Protein AF-0000000076601022 (afdb_homodimer)

pLDDT: mean 97.15, std 1.76, range [90.5, 98.81]

Structure (mmCIF, N/CA/C/O backbone):
data_AF-0000000076601022-model_v1
#
loop_
_entity.id
_entity.type
_entity.pdbx_description
1 polymer 'Uncharacterized protein'
#
loop_
_atom_site.group_PDB
_atom_site.id
_atom_site.type_symbol
_atom_site.label_atom_id
_atom_site.label_alt_id
_atom_site.label_comp_id
_atom_site.label_asym_id
_atom_site.label_entity_id
_atom_site.label_seq_id
_atom_site.pdbx_PDB_ins_code
_atom_site.Cartn_x
_atom_site.Cartn_y
_atom_site.Cartn_z
_atom_site.occupancy
_atom_site.B_iso_or_equiv
_atom_site.auth_seq_id
_atom_site.auth_comp_id
_atom_site.auth_asym_id
_atom_site.auth_atom_id
_atom_site.pdbx_PDB_model_num
ATOM 1 N N . MET A 1 1 ? -4.918 5.609 5.191 1 95.62 1 MET A N 1
ATOM 2 C CA . MET A 1 1 ? -5.445 4.602 4.281 1 95.62 1 MET A CA 1
ATOM 3 C C . MET A 1 1 ? -6.07 3.445 5.055 1 95.62 1 MET A C 1
ATOM 5 O O . MET A 1 1 ? -5.906 3.346 6.273 1 95.62 1 MET A O 1
ATOM 9 N N . TYR A 1 2 ? -6.762 2.576 4.195 1 96.94 2 TYR A N 1
ATOM 10 C CA . TYR A 1 2 ? -7.434 1.452 4.84 1 96.94 2 TYR A CA 1
ATOM 11 C C . TYR A 1 2 ? -7.203 0.161 4.062 1 96.94 2 TYR A C 1
ATOM 13 O O . TYR A 1 2 ? -7.262 0.148 2.832 1 96.94 2 TYR A O 1
ATOM 21 N N . VAL A 1 3 ? -6.895 -0.867 4.859 1 97.69 3 VAL A N 1
ATOM 22 C CA . VAL A 1 3 ? -6.828 -2.211 4.293 1 97.69 3 VAL A CA 1
ATOM 23 C C . VAL A 1 3 ? -7.73 -3.15 5.094 1 97.69 3 VAL A C 1
ATOM 25 O O . VAL A 1 3 ? -8 -2.906 6.27 1 97.69 3 VAL A O 1
ATOM 28 N N . ILE A 1 4 ? -8.281 -4.129 4.398 1 96.38 4 ILE A N 1
ATOM 29 C CA . ILE A 1 4 ? -9.039 -5.168 5.09 1 96.38 4 ILE A CA 1
ATOM 30 C C . ILE A 1 4 ? -8.195 -6.438 5.199 1 96.38 4 ILE A C 1
ATOM 32 O O . ILE A 1 4 ? -7.695 -6.945 4.191 1 96.38 4 ILE A O 1
ATOM 36 N N . LYS A 1 5 ? -7.957 -6.773 6.395 1 96.19 5 LYS A N 1
ATOM 37 C CA . LYS A 1 5 ? -7.27 -8.031 6.664 1 96.19 5 LYS A CA 1
ATOM 38 C C . LYS A 1 5 ? -8.086 -8.922 7.598 1 96.19 5 LYS A C 1
ATOM 40 O O . LYS A 1 5 ? -8.492 -8.484 8.672 1 96.19 5 LYS A O 1
ATOM 45 N N . ASP A 1 6 ? -8.297 -10.07 7.039 1 95.5 6 ASP A N 1
ATOM 46 C CA . ASP A 1 6 ? -9.031 -11.078 7.801 1 95.5 6 ASP A CA 1
ATOM 47 C C . ASP A 1 6 ? -10.359 -10.523 8.305 1 95.5 6 ASP A C 1
ATOM 49 O O . ASP A 1 6 ? -10.719 -10.719 9.469 1 95.5 6 ASP A O 1
ATOM 53 N N . GLY A 1 7 ? -10.984 -9.773 7.523 1 93.62 7 GLY A N 1
ATOM 54 C CA . GLY A 1 7 ? -12.312 -9.242 7.805 1 93.62 7 GLY A CA 1
ATOM 55 C C . GLY A 1 7 ? -12.281 -7.992 8.664 1 93.62 7 GLY A C 1
ATOM 56 O O . GLY A 1 7 ? -13.328 -7.504 9.094 1 93.62 7 GLY A O 1
ATOM 57 N N . ARG A 1 8 ? -11.133 -7.531 9.023 1 96.38 8 ARG A N 1
ATOM 58 C CA . ARG A 1 8 ? -10.984 -6.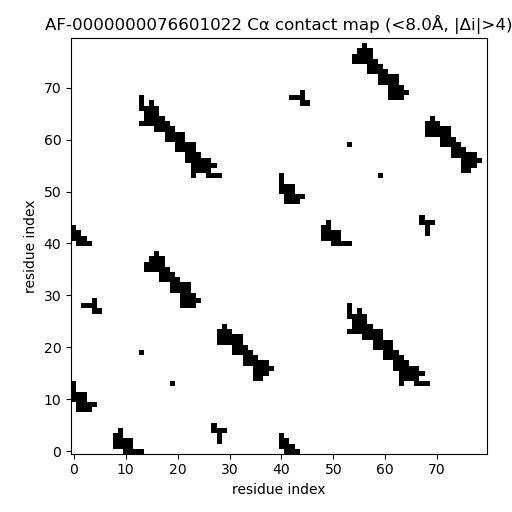355 9.875 1 96.38 8 ARG A CA 1
ATOM 59 C C . ARG A 1 8 ? -10.477 -5.16 9.07 1 96.38 8 ARG A C 1
ATOM 61 O O . ARG A 1 8 ? -9.609 -5.309 8.203 1 96.38 8 ARG A O 1
ATOM 68 N N . LEU A 1 9 ? -11.102 -4.012 9.336 1 95.75 9 LEU A N 1
ATOM 69 C CA . LEU A 1 9 ? -10.633 -2.768 8.734 1 95.75 9 LEU A CA 1
ATOM 70 C C . LEU A 1 9 ? -9.43 -2.211 9.484 1 95.75 9 LEU A C 1
ATOM 72 O O . LEU A 1 9 ? -9.531 -1.909 10.68 1 95.75 9 LEU A O 1
ATOM 76 N N . ILE A 1 10 ? -8.32 -2.127 8.805 1 96.19 10 ILE A N 1
ATOM 77 C CA . ILE A 1 10 ? -7.113 -1.595 9.422 1 96.19 10 ILE A CA 1
ATOM 78 C C . ILE A 1 10 ? -6.781 -0.233 8.812 1 96.19 10 ILE A C 1
ATOM 80 O O . ILE A 1 10 ? -6.582 -0.118 7.602 1 96.19 10 ILE A O 1
ATOM 84 N N . GLU A 1 11 ? -6.812 0.691 9.695 1 96.12 11 GLU A N 1
ATOM 85 C CA . GLU A 1 11 ? -6.363 2.02 9.289 1 96.12 11 GLU A CA 1
ATOM 86 C C . GLU A 1 11 ? -4.848 2.145 9.406 1 96.12 11 GLU A C 1
AT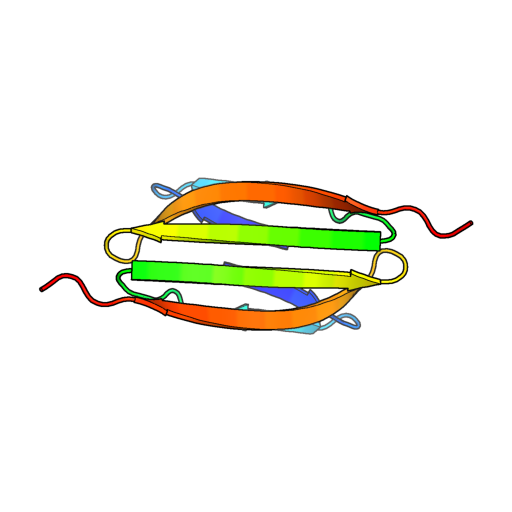OM 88 O O . GLU A 1 11 ? -4.25 1.685 10.383 1 96.12 11 GLU A O 1
ATOM 93 N N . HIS A 1 12 ? -4.215 2.748 8.438 1 97.31 12 HIS A N 1
ATOM 94 C CA . HIS A 1 12 ? -2.773 2.957 8.445 1 97.31 12 HIS A CA 1
ATOM 95 C C . HIS A 1 12 ? -2.424 4.402 8.117 1 97.31 12 HIS A C 1
ATOM 97 O O . HIS A 1 12 ? -2.871 4.941 7.098 1 97.31 12 HIS A O 1
ATOM 103 N N . ASP A 1 13 ? -1.612 4.992 8.984 1 97 13 ASP A N 1
ATOM 104 C CA . ASP A 1 13 ? -1.229 6.387 8.812 1 97 13 ASP A CA 1
ATOM 105 C C . ASP A 1 13 ? -0.274 6.555 7.629 1 97 13 ASP A C 1
ATOM 107 O O . ASP A 1 13 ? 0.538 5.668 7.352 1 97 13 ASP A O 1
ATOM 111 N N . LEU A 1 14 ? -0.43 7.754 7.117 1 97.75 14 LEU A N 1
ATOM 112 C CA . LEU A 1 14 ? 0.496 8.102 6.047 1 97.75 14 LEU A CA 1
ATOM 113 C C . LEU A 1 14 ? 1.704 8.852 6.598 1 97.75 14 LEU A C 1
ATOM 115 O O . LEU A 1 14 ? 1.564 9.695 7.484 1 97.75 14 LEU A O 1
ATOM 119 N N . PRO A 1 15 ? 2.896 8.516 6.066 1 97.94 15 PRO A N 1
ATOM 120 C CA . PRO A 1 15 ? 4.039 9.375 6.379 1 97.94 15 PRO A CA 1
ATOM 121 C C . PRO A 1 15 ? 3.994 10.711 5.645 1 97.94 15 PRO A C 1
ATOM 123 O O . PRO A 1 15 ? 3.166 10.898 4.75 1 97.94 15 PRO A O 1
ATOM 126 N N . ASP A 1 16 ? 4.875 11.539 6.098 1 97.44 16 ASP A N 1
ATOM 127 C CA . ASP A 1 16 ? 4.992 12.781 5.344 1 97.44 16 ASP A CA 1
ATOM 128 C C . ASP A 1 16 ? 5.605 12.531 3.967 1 97.44 16 ASP A C 1
ATOM 130 O O . ASP A 1 16 ? 5.121 13.062 2.963 1 97.44 16 ASP A O 1
ATOM 134 N N . TYR A 1 17 ? 6.734 11.789 3.908 1 98.62 17 TYR A N 1
ATOM 135 C CA . TYR A 1 17 ? 7.41 11.328 2.701 1 98.62 17 TYR A CA 1
ATOM 136 C C . TYR A 1 17 ? 7.797 9.859 2.818 1 98.62 17 TYR A C 1
ATOM 138 O O . TYR A 1 17 ? 8.273 9.414 3.867 1 98.62 17 TYR A O 1
ATOM 146 N N . GLY A 1 18 ? 7.621 9.102 1.793 1 98.5 18 GLY A N 1
ATOM 147 C CA . GLY A 1 18 ? 8.008 7.699 1.806 1 98.5 18 GLY A CA 1
ATOM 148 C C . GLY A 1 18 ? 7.031 6.805 1.07 1 98.5 18 GLY A C 1
ATOM 149 O O . GLY A 1 18 ? 6.488 7.188 0.034 1 98.5 18 GLY A O 1
ATOM 150 N N . GLU A 1 19 ? 6.926 5.539 1.573 1 98.75 19 GLU A N 1
ATOM 151 C C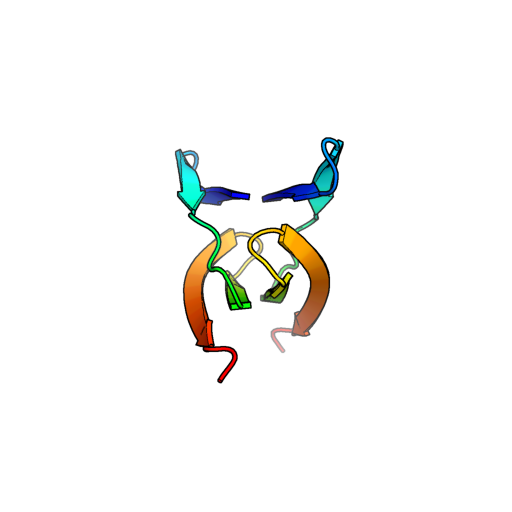A . GLU A 1 19 ? 6.133 4.516 0.902 1 98.75 19 GLU A CA 1
ATOM 152 C C . GLU A 1 19 ? 5.547 3.525 1.905 1 98.75 19 GLU A C 1
ATOM 154 O O . GLU A 1 19 ? 6.172 3.223 2.924 1 98.75 19 GLU A O 1
ATOM 159 N N . ILE A 1 20 ? 4.387 3.031 1.633 1 98.56 20 ILE A N 1
ATOM 160 C CA . ILE A 1 20 ? 3.799 1.884 2.318 1 98.56 20 ILE A CA 1
ATOM 161 C C . ILE A 1 20 ? 3.643 0.723 1.339 1 98.56 20 ILE A C 1
ATOM 163 O O . ILE A 1 20 ? 3.039 0.878 0.274 1 98.56 20 ILE A O 1
ATOM 167 N N . SER A 1 21 ? 4.199 -0.402 1.708 1 98.75 21 SER A N 1
ATOM 168 C CA . SER A 1 21 ? 4.02 -1.623 0.929 1 98.75 21 SER A CA 1
ATOM 169 C C . SER A 1 21 ? 2.936 -2.51 1.535 1 98.75 21 SER A C 1
ATOM 171 O O . SER A 1 21 ? 2.984 -2.836 2.723 1 98.75 21 SER A O 1
ATOM 173 N N . VAL A 1 22 ? 2.01 -2.793 0.7 1 98.75 22 VAL A N 1
ATOM 174 C CA . VAL A 1 22 ? 0.99 -3.783 1.032 1 98.75 22 VAL A CA 1
ATOM 175 C C . VAL A 1 22 ? 1.35 -5.129 0.404 1 98.75 22 VAL A C 1
ATOM 177 O O . VAL A 1 22 ? 1.253 -5.297 -0.814 1 98.75 22 VAL A O 1
ATOM 180 N N . VAL A 1 23 ? 1.716 -6.082 1.239 1 98.81 23 VAL A N 1
ATOM 181 C CA . VAL A 1 23 ? 2.084 -7.402 0.74 1 98.81 23 VAL A CA 1
ATOM 182 C C . VAL A 1 23 ? 0.854 -8.305 0.714 1 98.81 23 VAL A C 1
ATOM 184 O O . VAL A 1 23 ? 0.116 -8.391 1.699 1 98.81 23 VAL A O 1
ATOM 187 N N . VAL A 1 24 ? 0.653 -8.992 -0.474 1 98.44 24 VAL A N 1
ATOM 188 C CA . VAL A 1 24 ? -0.57 -9.758 -0.678 1 98.44 24 VAL A CA 1
ATOM 189 C C . VAL A 1 24 ? -0.219 -11.203 -1.021 1 98.44 24 VAL A C 1
ATOM 191 O O . VAL A 1 24 ? 0.614 -11.461 -1.896 1 98.44 24 VAL A O 1
ATOM 194 N N . LEU A 1 25 ? -0.785 -12.062 -0.315 1 98.31 25 LEU A N 1
ATOM 195 C CA . LEU A 1 25 ? -0.683 -13.508 -0.531 1 98.31 25 LEU A CA 1
ATOM 196 C C . LEU A 1 25 ? -2.066 -14.133 -0.659 1 98.31 25 LEU A C 1
ATOM 198 O O . LEU A 1 25 ? -2.904 -13.992 0.235 1 98.31 25 LEU A O 1
ATOM 202 N N . GLY A 1 26 ? -2.246 -14.828 -1.802 1 97.44 26 GLY A N 1
ATOM 203 C CA . GLY A 1 26 ? -3.531 -15.477 -2.006 1 97.44 26 GLY A CA 1
ATOM 204 C C . GLY A 1 26 ? -4.695 -14.5 -2.025 1 97.44 26 GLY A C 1
ATOM 205 O O . GLY A 1 26 ? -5.758 -14.789 -1.468 1 97.44 26 GLY A O 1
ATOM 206 N N . GLY A 1 27 ? -4.465 -13.438 -2.441 1 97.25 27 GLY A N 1
ATOM 207 C CA . GLY A 1 27 ? -5.527 -12.453 -2.561 1 97.25 27 GLY A CA 1
ATOM 208 C C . GLY A 1 27 ? -5.84 -11.75 -1.252 1 97.25 27 GLY A C 1
ATOM 209 O O . GLY A 1 27 ? -6.816 -11.008 -1.159 1 97.25 27 GLY A O 1
ATOM 210 N N . LYS A 1 28 ? -5.027 -12.07 -0.251 1 97.88 28 LYS A N 1
ATOM 211 C CA . LYS A 1 28 ? -5.242 -11.469 1.062 1 97.88 28 LYS A CA 1
ATOM 212 C C . LYS A 1 28 ? -4.02 -10.672 1.508 1 97.88 28 LYS A C 1
ATOM 214 O O . LYS A 1 28 ? -2.883 -11.062 1.229 1 97.88 28 LYS A O 1
ATOM 219 N N . VAL A 1 29 ? -4.359 -9.539 2.189 1 98.62 29 VAL A N 1
ATOM 220 C CA . VAL A 1 29 ? -3.25 -8.766 2.736 1 98.62 29 VAL A CA 1
ATOM 221 C C . VAL A 1 29 ? -2.52 -9.594 3.797 1 98.62 29 VAL A C 1
ATOM 223 O O . VAL A 1 29 ? -3.146 -10.148 4.699 1 98.62 29 VAL A O 1
ATOM 226 N N . ASP A 1 30 ? -1.237 -9.711 3.682 1 98.31 30 ASP A N 1
ATOM 227 C CA . ASP A 1 30 ? -0.419 -10.406 4.672 1 98.31 30 ASP A CA 1
ATOM 228 C C . ASP A 1 30 ? 0.165 -9.422 5.684 1 98.31 30 ASP A C 1
ATOM 230 O O . ASP A 1 30 ? 0.051 -9.633 6.895 1 98.31 30 ASP A O 1
ATOM 234 N N . ARG A 1 31 ? 0.746 -8.25 5.203 1 98.06 31 ARG A N 1
ATOM 235 C CA . ARG A 1 31 ? 1.387 -7.262 6.07 1 98.06 31 ARG A CA 1
ATOM 236 C C . ARG A 1 31 ? 1.513 -5.914 5.371 1 98.06 31 ARG A C 1
ATOM 238 O O . ARG A 1 31 ? 1.341 -5.82 4.152 1 98.06 31 ARG A O 1
ATOM 245 N N . LEU A 1 32 ? 1.807 -4.949 6.164 1 98.06 32 LEU A N 1
ATOM 246 C CA . LEU A 1 32 ? 2.148 -3.607 5.707 1 98.06 32 LEU A CA 1
ATOM 247 C C . LEU A 1 32 ? 3.57 -3.238 6.113 1 98.06 32 LEU A C 1
ATOM 249 O O . LEU A 1 32 ? 3.996 -3.533 7.234 1 98.06 32 LEU A O 1
ATOM 253 N N . GLU A 1 33 ? 4.32 -2.699 5.176 1 98.25 33 GLU A N 1
ATOM 254 C CA . GLU A 1 33 ? 5.645 -2.154 5.441 1 98.25 33 GLU A CA 1
ATOM 255 C C . GLU A 1 33 ? 5.711 -0.668 5.098 1 98.25 33 GLU A C 1
ATOM 257 O O . GLU A 1 33 ? 5.375 -0.268 3.982 1 98.25 33 GLU A O 1
ATOM 262 N N . THR A 1 34 ? 6.121 0.112 6.148 1 98.25 34 THR A N 1
ATOM 263 C CA . THR A 1 34 ? 6.191 1.552 5.926 1 98.25 34 THR A CA 1
ATOM 264 C C . THR A 1 34 ? 7.641 2.027 5.91 1 98.25 34 THR A C 1
ATOM 266 O O . THR A 1 34 ? 8.406 1.73 6.828 1 98.25 34 THR A O 1
ATOM 269 N N . THR A 1 35 ? 7.988 2.682 4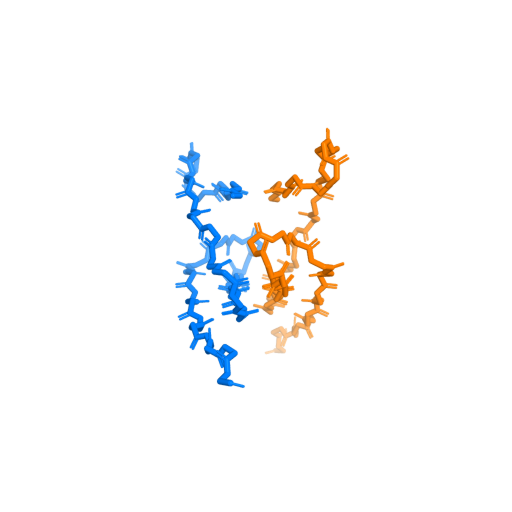.836 1 98.44 35 THR A N 1
ATOM 270 C CA . THR A 1 35 ? 9.258 3.396 4.75 1 98.44 35 THR A CA 1
ATOM 271 C C . THR A 1 35 ? 9.039 4.902 4.887 1 98.44 35 THR A C 1
ATOM 273 O O . THR A 1 35 ? 8.336 5.508 4.078 1 98.44 35 THR A O 1
ATOM 276 N N . ASN A 1 36 ? 9.734 5.391 5.938 1 97.69 36 ASN A N 1
ATOM 277 C CA . ASN A 1 36 ? 9.703 6.84 6.117 1 97.69 36 ASN A CA 1
ATOM 278 C C . ASN A 1 36 ? 10.93 7.504 5.5 1 97.69 36 ASN A C 1
ATOM 280 O O . ASN A 1 36 ? 12.055 7.02 5.664 1 97.69 36 ASN A O 1
ATOM 284 N N . LYS A 1 37 ? 10.68 8.508 4.777 1 97.62 37 LYS A N 1
ATOM 285 C CA . LYS A 1 37 ? 11.734 9.344 4.227 1 97.62 37 LYS A CA 1
ATOM 286 C C . LYS A 1 37 ? 11.594 10.789 4.691 1 97.62 37 LYS A C 1
ATOM 288 O O . LYS A 1 37 ? 10.516 11.203 5.137 1 97.62 37 LYS A O 1
ATOM 293 N N . ARG A 1 38 ? 12.734 11.477 4.762 1 96 38 ARG A N 1
ATOM 294 C CA . ARG A 1 38 ? 12.75 12.875 5.184 1 96 38 ARG A CA 1
ATOM 295 C C . ARG A 1 38 ? 13.211 13.781 4.051 1 96 38 ARG A C 1
ATOM 297 O O . ARG A 1 38 ? 14.133 13.438 3.309 1 96 38 ARG A O 1
ATOM 304 N N . LYS A 1 39 ? 12.492 14.82 3.879 1 92.56 39 LYS A N 1
ATOM 305 C CA . LYS A 1 39 ? 13.016 15.898 3.039 1 92.56 39 LYS A CA 1
ATOM 306 C C . LYS A 1 39 ? 13.977 16.781 3.818 1 92.56 39 LYS A C 1
ATOM 308 O O . LYS A 1 39 ? 13.664 17.234 4.922 1 92.56 39 LYS A O 1
ATOM 313 N N . ILE A 1 40 ? 15.281 16.938 3.432 1 90.5 40 ILE A N 1
ATOM 314 C CA . ILE A 1 40 ? 16.281 17.766 4.102 1 90.5 40 ILE A CA 1
ATOM 315 C C . ILE A 1 40 ? 16.406 19.109 3.391 1 90.5 40 ILE A C 1
ATOM 317 O O . ILE A 1 40 ? 16.391 19.172 2.158 1 90.5 40 ILE A O 1
ATOM 321 N N . MET B 1 1 ? -8.484 -2.748 -1.228 1 95.5 1 MET B N 1
ATOM 322 C CA . MET B 1 1 ? -8.062 -1.714 -0.287 1 95.5 1 MET B CA 1
ATOM 323 C C . MET B 1 1 ? -8.555 -0.34 -0.73 1 95.5 1 MET B C 1
ATOM 325 O O . MET B 1 1 ? -9.039 -0.181 -1.854 1 95.5 1 MET B O 1
ATOM 329 N N . TYR B 1 2 ? -8.344 0.637 0.269 1 96.94 2 TYR B N 1
ATOM 330 C CA . TYR B 1 2 ? -8.82 1.982 -0.032 1 96.94 2 TYR B CA 1
ATOM 331 C C . TYR B 1 2 ? -7.781 3.029 0.351 1 96.94 2 TYR B C 1
ATOM 333 O O . TYR B 1 2 ? -7.164 2.941 1.416 1 96.94 2 TYR B O 1
ATOM 341 N N . VAL B 1 3 ? -7.617 3.949 -0.593 1 97.69 3 VAL B N 1
ATOM 342 C CA . VAL B 1 3 ? -6.789 5.113 -0.307 1 97.69 3 VAL B CA 1
ATOM 343 C C . VAL B 1 3 ? -7.57 6.391 -0.604 1 97.69 3 VAL B C 1
ATOM 345 O O . VAL B 1 3 ? -8.477 6.391 -1.438 1 97.69 3 VAL B O 1
ATOM 348 N N . ILE B 1 4 ? -7.293 7.449 0.153 1 96.38 4 ILE B N 1
ATOM 349 C CA . ILE B 1 4 ? -7.875 8.758 -0.137 1 96.38 4 ILE B CA 1
ATOM 350 C C . ILE B 1 4 ? -6.84 9.641 -0.821 1 96.38 4 ILE B C 1
ATOM 352 O O . ILE B 1 4 ? -5.734 9.828 -0.304 1 96.38 4 ILE B O 1
ATOM 356 N N . LYS B 1 5 ? -7.148 10.008 -1.965 1 96.12 5 LYS B N 1
ATOM 357 C CA . LYS B 1 5 ? -6.316 10.969 -2.689 1 96.12 5 LYS B CA 1
ATOM 358 C C . LYS B 1 5 ? -7.133 12.18 -3.135 1 96.12 5 LYS B C 1
ATOM 360 O O . LYS B 1 5 ? -8.172 12.023 -3.783 1 96.12 5 LYS B O 1
ATOM 365 N N . ASP B 1 6 ? -6.609 13.266 -2.713 1 95.5 6 ASP B N 1
ATOM 366 C CA . ASP B 1 6 ? -7.234 14.539 -3.076 1 95.5 6 ASP B CA 1
ATOM 367 C C . ASP B 1 6 ? -8.719 14.531 -2.73 1 95.5 6 ASP B C 1
ATOM 369 O O . ASP B 1 6 ? -9.555 14.953 -3.541 1 95.5 6 ASP B O 1
ATOM 373 N N . GLY B 1 7 ? -9.055 13.992 -1.643 1 93.69 7 GLY B N 1
ATOM 374 C CA . GLY B 1 7 ? -10.406 13.992 -1.115 1 93.69 7 GLY B CA 1
ATOM 375 C C . GLY B 1 7 ? -11.281 12.906 -1.716 1 93.69 7 GLY B C 1
ATOM 376 O O . GLY B 1 7 ? -12.477 12.828 -1.419 1 93.69 7 GLY B O 1
ATOM 377 N N . ARG B 1 8 ? -10.68 12.109 -2.59 1 95.88 8 ARG B N 1
ATOM 378 C CA . ARG B 1 8 ? -11.43 11.047 -3.246 1 95.88 8 ARG B CA 1
ATOM 379 C C . ARG B 1 8 ? -11.031 9.68 -2.693 1 95.88 8 ARG B C 1
ATOM 381 O O . ARG B 1 8 ? -9.859 9.422 -2.441 1 95.88 8 ARG B O 1
ATOM 388 N N . LEU B 1 9 ? -12.039 8.891 -2.473 1 95.62 9 LEU B N 1
ATOM 389 C CA . LEU B 1 9 ? -11.797 7.508 -2.072 1 95.62 9 LEU B CA 1
ATOM 390 C C . LEU B 1 9 ? -11.492 6.637 -3.285 1 95.62 9 LEU B C 1
ATOM 392 O O . LEU B 1 9 ? -12.312 6.516 -4.195 1 95.62 9 LEU B O 1
ATOM 396 N N . ILE B 1 10 ? -10.336 6.062 -3.301 1 96.31 10 ILE B N 1
ATOM 397 C CA . ILE B 1 10 ? -9.922 5.207 -4.41 1 96.31 10 ILE B CA 1
ATOM 398 C C . ILE B 1 10 ? -9.805 3.76 -3.928 1 96.31 10 ILE B C 1
ATOM 400 O O . ILE B 1 10 ? -9.047 3.467 -3.002 1 96.31 10 ILE B O 1
ATOM 404 N N . GLU B 1 11 ? -10.641 2.963 -4.543 1 96.12 11 GLU B N 1
ATOM 405 C CA . GLU B 1 11 ? -10.523 1.528 -4.301 1 96.12 11 GLU B CA 1
ATOM 406 C C . GLU B 1 11 ? -9.453 0.9 -5.191 1 96.12 11 GLU B C 1
ATOM 408 O O . GLU B 1 11 ? -9.359 1.225 -6.379 1 96.12 11 GLU B O 1
ATOM 413 N N . HIS B 1 12 ? -8.672 0.023 -4.625 1 97.25 12 HIS B N 1
ATOM 414 C CA . HIS B 1 12 ? -7.637 -0.673 -5.379 1 97.25 12 HIS B CA 1
ATOM 415 C C . HIS B 1 12 ? -7.703 -2.18 -5.145 1 97.25 12 HIS B C 1
ATOM 417 O O . HIS B 1 12 ? -7.711 -2.633 -3.998 1 97.25 12 HIS B O 1
ATOM 423 N N . ASP B 1 13 ? -7.73 -2.93 -6.258 1 97 13 ASP B N 1
ATOM 424 C CA . ASP B 1 13 ? -7.812 -4.383 -6.18 1 97 13 ASP B CA 1
ATOM 425 C C . ASP B 1 13 ? -6.508 -4.98 -5.66 1 97 13 ASP B C 1
ATOM 427 O O . ASP B 1 13 ? -5.426 -4.457 -5.934 1 97 13 ASP B O 1
ATOM 431 N N . LEU B 1 14 ? -6.781 -6.086 -5.004 1 97.75 14 LEU B N 1
ATOM 432 C CA . LEU B 1 14 ? -5.613 -6.84 -4.559 1 97.75 14 LEU B CA 1
ATOM 433 C C . LEU B 1 14 ? -5.215 -7.887 -5.59 1 97.75 14 LEU B C 1
ATOM 435 O O . LEU B 1 14 ? -6.078 -8.531 -6.188 1 97.75 14 LEU B O 1
ATOM 439 N N . PRO B 1 15 ? -3.883 -8.031 -5.809 1 98 15 PRO B N 1
ATOM 440 C CA . PRO B 1 15 ? -3.449 -9.195 -6.594 1 98 15 PRO B CA 1
ATOM 441 C C . PRO B 1 15 ? -3.576 -10.508 -5.824 1 98 15 PRO B C 1
ATOM 443 O O . PRO B 1 15 ? -3.82 -10.492 -4.613 1 98 15 PRO B O 1
ATOM 446 N N . ASP B 1 16 ? -3.428 -11.547 -6.586 1 97.56 16 ASP B N 1
ATOM 447 C CA . ASP B 1 16 ? -3.383 -12.828 -5.883 1 97.56 16 ASP B CA 1
ATOM 448 C C . ASP B 1 16 ? -2.104 -12.961 -5.059 1 97.56 16 ASP B C 1
ATOM 450 O O . ASP B 1 16 ? -2.143 -13.383 -3.904 1 97.56 16 ASP B O 1
ATOM 454 N N . TYR B 1 17 ? -0.931 -12.672 -5.668 1 98.62 17 TYR B N 1
ATOM 455 C CA . TYR B 1 17 ? 0.385 -12.609 -5.039 1 98.62 17 TYR B CA 1
ATOM 456 C C . TYR B 1 17 ? 1.146 -11.367 -5.492 1 98.62 17 TYR B C 1
ATOM 458 O O . TYR B 1 17 ? 1.134 -11.023 -6.676 1 98.62 17 TYR B O 1
ATOM 466 N N . GLY B 1 18 ? 1.801 -10.727 -4.621 1 98.56 18 GLY B N 1
ATOM 467 C CA . GLY B 1 18 ? 2.592 -9.562 -4.98 1 98.56 18 GLY B CA 1
ATOM 468 C C . GLY B 1 18 ? 2.537 -8.453 -3.943 1 98.56 18 GLY B C 1
ATOM 469 O O . GLY B 1 18 ? 2.535 -8.727 -2.74 1 98.56 18 GLY B O 1
ATOM 470 N N . GLU B 1 19 ? 2.625 -7.188 -4.438 1 98.75 19 GLU B N 1
ATOM 471 C CA . GLU B 1 19 ? 2.725 -6.027 -3.561 1 98.75 19 GLU B CA 1
ATOM 472 C C . GLU B 1 19 ? 2.09 -4.793 -4.203 1 98.75 19 GLU B C 1
ATOM 474 O O . GLU B 1 19 ? 2.154 -4.621 -5.422 1 98.75 19 GLU B O 1
ATOM 479 N N . ILE B 1 20 ? 1.505 -3.969 -3.424 1 98.56 20 ILE B N 1
ATOM 480 C CA . ILE B 1 20 ? 1.093 -2.625 -3.812 1 98.56 20 ILE B CA 1
ATOM 481 C C . ILE B 1 20 ? 1.889 -1.592 -3.02 1 98.56 20 ILE B C 1
ATOM 483 O O . ILE B 1 20 ? 1.916 -1.633 -1.787 1 98.56 20 ILE B O 1
ATOM 487 N N . SER B 1 21 ? 2.539 -0.691 -3.729 1 98.75 21 SER B N 1
ATOM 488 C CA . SER B 1 21 ? 3.238 0.429 -3.107 1 98.75 21 SER B CA 1
ATOM 489 C C . SER B 1 21 ? 2.393 1.697 -3.141 1 98.75 21 SER B C 1
ATOM 491 O O . SER B 1 21 ? 1.92 2.105 -4.203 1 98.75 21 SER B O 1
ATOM 493 N N . VAL B 1 22 ? 2.203 2.184 -1.987 1 98.75 22 VAL B N 1
ATOM 494 C CA . VAL B 1 22 ? 1.58 3.494 -1.833 1 98.75 22 VAL B CA 1
ATOM 495 C C . VAL B 1 22 ? 2.656 4.559 -1.631 1 98.75 22 VAL B C 1
ATOM 497 O O . VAL B 1 22 ? 3.283 4.621 -0.571 1 98.75 22 VAL B O 1
ATOM 500 N N . VAL B 1 23 ? 2.852 5.426 -2.639 1 98.75 23 VAL B N 1
ATOM 501 C CA . VAL B 1 23 ? 3.857 6.477 -2.549 1 98.75 23 VAL B CA 1
ATOM 502 C C . VAL B 1 23 ? 3.23 7.746 -1.977 1 98.75 23 VAL B C 1
ATOM 504 O O . VAL B 1 23 ? 2.17 8.18 -2.43 1 98.75 23 VAL B O 1
ATOM 507 N N . VAL B 1 24 ? 3.934 8.328 -0.952 1 98.44 24 VAL B N 1
ATOM 508 C CA . VAL B 1 24 ? 3.363 9.461 -0.223 1 98.44 24 VAL B CA 1
ATOM 509 C C . VAL B 1 24 ? 4.32 10.648 -0.278 1 98.44 24 VAL B C 1
ATOM 511 O O . VAL B 1 24 ? 5.512 10.508 -0.002 1 98.44 24 VAL B O 1
ATOM 514 N N . LEU B 1 25 ? 3.83 11.695 -0.683 1 98.31 25 LEU B N 1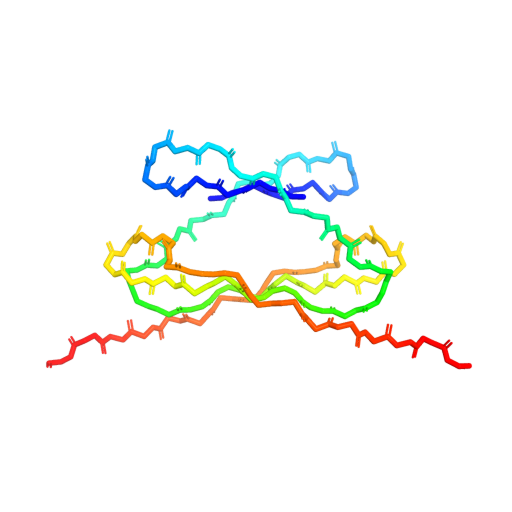
ATOM 515 C CA . LEU B 1 25 ? 4.523 12.977 -0.708 1 98.31 25 LEU B CA 1
ATOM 516 C C . LEU B 1 25 ? 3.738 14.039 0.056 1 98.31 25 LEU B C 1
ATOM 518 O O . LEU B 1 25 ? 2.57 14.289 -0.248 1 98.31 25 LEU B O 1
ATOM 522 N N . GLY B 1 26 ? 4.445 14.648 1.062 1 97.44 26 GLY B N 1
ATOM 523 C CA . GLY B 1 26 ? 3.783 15.688 1.836 1 97.44 26 GLY B CA 1
ATOM 524 C C . GLY B 1 26 ? 2.551 15.188 2.568 1 97.44 26 GLY B C 1
ATOM 525 O O . GLY B 1 26 ? 1.531 15.875 2.617 1 97.44 26 GLY B O 1
ATOM 526 N N . GLY B 1 27 ? 2.578 14.062 2.953 1 97.19 27 GLY B N 1
ATOM 527 C CA . GLY B 1 27 ? 1.47 13.516 3.717 1 97.19 27 GLY B CA 1
ATOM 528 C C . GLY B 1 27 ? 0.296 13.102 2.85 1 97.19 27 GLY B C 1
ATOM 529 O O . GLY B 1 27 ? -0.773 12.766 3.363 1 97.19 27 GLY B O 1
ATOM 530 N N . LYS B 1 28 ? 0.513 13.242 1.552 1 97.81 28 LYS B N 1
ATOM 531 C CA . LYS B 1 28 ? -0.555 12.891 0.62 1 97.81 28 LYS B CA 1
ATOM 532 C C . LYS B 1 28 ? -0.12 11.773 -0.322 1 97.81 28 LYS B C 1
ATOM 53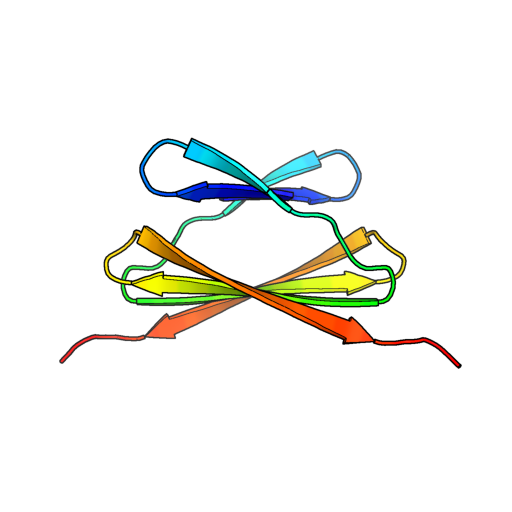4 O O . LYS B 1 28 ? 1.043 11.711 -0.726 1 97.81 28 LYS B O 1
ATOM 539 N N . VAL B 1 29 ? -1.153 10.898 -0.635 1 98.56 29 VAL B N 1
ATOM 540 C CA . VAL B 1 29 ? -0.844 9.836 -1.591 1 98.56 29 VAL B CA 1
ATOM 541 C C . VAL B 1 29 ? -0.552 10.445 -2.961 1 98.56 29 VAL B C 1
ATOM 543 O O . VAL B 1 29 ? -1.328 11.266 -3.461 1 98.56 29 VAL B O 1
ATOM 546 N N . ASP B 1 30 ? 0.562 10.117 -3.553 1 98.31 30 ASP B N 1
ATOM 547 C CA . ASP B 1 30 ? 0.923 10.57 -4.895 1 98.31 30 ASP B CA 1
ATOM 548 C C . ASP B 1 30 ? 0.5 9.555 -5.949 1 98.31 30 ASP B C 1
ATOM 550 O O . ASP B 1 30 ? -0.145 9.906 -6.938 1 98.31 30 ASP B O 1
ATOM 554 N N . ARG B 1 31 ? 0.788 8.219 -5.719 1 98 31 ARG B N 1
ATOM 555 C CA . ARG B 1 31 ? 0.491 7.156 -6.676 1 98 31 ARG B CA 1
ATOM 556 C C . ARG B 1 31 ? 0.491 5.789 -6 1 98 31 ARG B C 1
ATOM 558 O O . ARG B 1 31 ? 0.966 5.648 -4.871 1 98 31 ARG B O 1
ATOM 565 N N . LEU B 1 32 ? -0.054 4.832 -6.719 1 98.12 32 LEU B N 1
ATOM 566 C CA . LEU B 1 32 ? -0 3.42 -6.359 1 98.12 32 LEU B CA 1
ATOM 567 C C . LEU B 1 32 ? 0.754 2.619 -7.418 1 98.12 32 LEU B C 1
ATOM 569 O O . LEU B 1 32 ? 0.582 2.85 -8.617 1 98.12 32 LEU B O 1
ATOM 573 N N . GLU B 1 33 ? 1.619 1.761 -6.973 1 98.25 33 GLU B N 1
ATOM 574 C CA . GLU B 1 33 ? 2.307 0.807 -7.836 1 98.25 33 GLU B CA 1
ATOM 575 C C . GLU B 1 33 ? 2.012 -0.63 -7.418 1 98.25 33 GLU B C 1
ATOM 577 O O . GLU B 1 33 ? 2.191 -0.994 -6.254 1 98.25 33 GLU B O 1
ATOM 582 N N . THR B 1 34 ? 1.493 -1.384 -8.438 1 98.25 34 THR B N 1
ATOM 583 C CA . THR B 1 34 ? 1.174 -2.773 -8.133 1 98.25 34 THR B CA 1
ATOM 584 C C . THR B 1 34 ? 2.146 -3.719 -8.828 1 98.25 34 THR B C 1
ATOM 586 O O . THR B 1 34 ? 2.355 -3.621 -10.039 1 98.25 34 THR B O 1
ATOM 589 N N . THR B 1 35 ? 2.742 -4.531 -8.047 1 98.5 35 THR B N 1
AT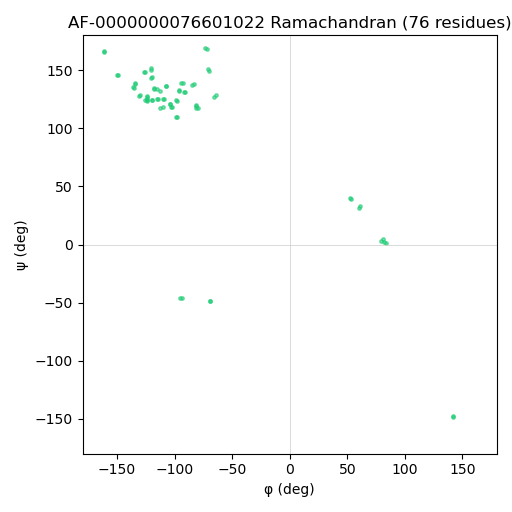OM 590 C CA . THR B 1 35 ? 3.533 -5.645 -8.562 1 98.5 35 THR B CA 1
ATOM 591 C C . THR B 1 35 ? 2.777 -6.961 -8.414 1 98.5 35 THR B C 1
ATOM 593 O O . THR B 1 35 ? 2.453 -7.371 -7.301 1 98.5 35 THR B O 1
ATOM 596 N N . ASN B 1 36 ? 2.582 -7.57 -9.609 1 97.94 36 ASN B N 1
ATOM 597 C CA . ASN B 1 36 ? 1.966 -8.891 -9.602 1 97.94 36 ASN B CA 1
ATOM 598 C C . ASN B 1 36 ? 3.016 -10 -9.656 1 97.94 36 ASN B C 1
ATOM 600 O O . ASN B 1 36 ? 3.977 -9.914 -10.422 1 97.94 36 ASN B O 1
ATOM 604 N N . LYS B 1 37 ? 2.812 -10.883 -8.82 1 97.81 37 LYS B N 1
ATOM 605 C CA . LYS B 1 37 ? 3.627 -12.094 -8.828 1 97.81 37 LYS B CA 1
ATOM 606 C C . LYS B 1 37 ? 2.764 -13.336 -9.023 1 97.81 37 LYS B C 1
ATOM 608 O O . LYS B 1 37 ? 1.553 -13.297 -8.805 1 97.81 37 LYS B O 1
ATOM 613 N N . ARG B 1 38 ? 3.359 -14.367 -9.648 1 95.94 38 ARG B N 1
ATOM 614 C CA . ARG B 1 38 ? 2.654 -15.625 -9.891 1 95.94 38 ARG B CA 1
ATOM 615 C C . ARG B 1 38 ? 3.256 -16.766 -9.062 1 95.94 38 ARG B C 1
ATOM 617 O O . ARG B 1 38 ? 4.477 -16.859 -8.93 1 95.94 38 ARG B O 1
ATOM 624 N N . LYS B 1 39 ? 2.422 -17.484 -8.438 1 91.88 39 LYS B N 1
ATOM 625 C CA . LYS B 1 39 ? 2.861 -18.766 -7.883 1 91.88 39 LYS B CA 1
ATO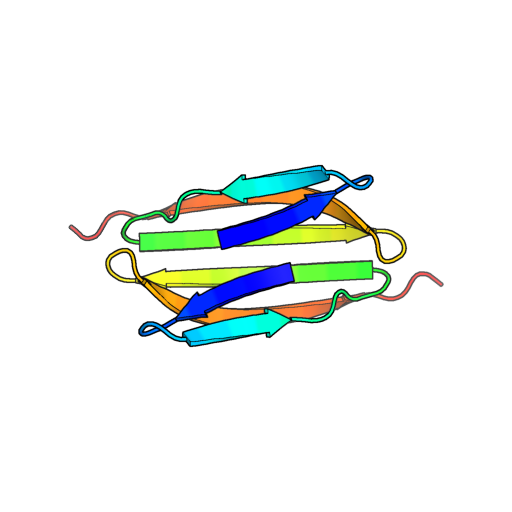M 626 C C . LYS B 1 39 ? 2.873 -19.859 -8.953 1 91.88 39 LYS B C 1
ATOM 628 O O . LYS B 1 39 ? 1.889 -20.031 -9.672 1 91.88 39 LYS B O 1
ATOM 633 N N . ILE B 1 40 ? 4.051 -20.469 -9.289 1 90.88 40 ILE B N 1
ATOM 634 C CA . ILE B 1 40 ? 4.176 -21.516 -10.297 1 90.88 40 ILE B CA 1
ATOM 635 C C . ILE B 1 40 ? 4.133 -22.891 -9.625 1 90.88 40 ILE B C 1
ATOM 637 O O . ILE B 1 40 ? 4.727 -23.078 -8.562 1 90.88 40 ILE B O 1
#

Nearest PDB structures (foldseek):
  1mtp-assembly1_B  TM=5.032E-01  e=5.721E+00  Thermobifida fusca

Sequence (80 aa):
MYVIKDGRLIEHDLPDYGEISVVVLGGKVDRLETTNKRKIMYVIKDGRLIEHDLPDYGEISVVVLGGKVDRLETTNKRKI

Radius of gyration: 12.53 Å; Cα contacts (8 Å, |Δi|>4): 190; chains: 2; bounding box: 29×39×20 Å

Secondary structure (DSSP, 8-state):
-EEEETTEEEE-PPPSEEEEEEEEETTEEEEEEEEEE---/-EEEETTEEEE-PPPSEEEEEEEEETTEEEEEEEEEE---

Foldseek 3Di:
DWDDAPNDIDDDDDEPDWDKDFDDDPNGTDDIDTDHDDDD/DWDAAPNDIDDDDDEPDFDKDFDDDPNGTDDIDTDHDDDD

Solvent-accessible surface area (backbone atoms only — not comparable to full-atom values): 4629 Å² total; per-residue (Å²): 72,38,39,61,42,96,89,36,83,40,77,44,86,72,50,48,26,37,38,36,36,40,34,24,52,80,53,33,60,73,50,77,44,77,46,81,47,78,91,130,71,39,39,62,42,96,90,35,81,42,78,44,86,71,48,49,26,37,36,36,36,40,34,24,51,80,53,32,62,73,50,76,45,77,46,79,47,79,90,130

Organism: NCBI:txid33932